Protein AF-A0A1Y2APJ9-F1 (afdb_monomer_lite)

Radius of gyration: 14.03 Å; chains: 1; bounding box: 35×29×42 Å

Secondary structure (DSSP, 8-state):
-PPP-HHHHHHHHHHHHHTT-HHHHHHHHHHHHHH-TTTSHHHHHHHHHHHHHHTT-HHHHHHHHHHHHTS---B-SS-SBTTB-BHHHHHHHHHHHHHHHHHHHHTT-

Organism: NCBI:txid1754190

Sequence (109 aa):
MAQVNPIMLISAAQIAMSKNNYDDAVKHLSNLINAFPKVTPSIALIQRCNCYYQLKEYQKCIDDGLTVLNLPDLQLQEEIVAGIKSIHATAKHRIAECKYKNIYIKNNM

pLDDT: mean 90.24, std 10.44, range [42.0, 98.5]

InterPro domains:
  IPR011990 Tetratricopeptide-like helical domain superfamily [G3DSA:1.25.40.10] (9-105)
  IPR011990 Tetratricopeptide-like helical domain superfamily [SSF48452] (6-98)

Foldseek 3Di:
DPPDDLVVLVVQLVVCVVVLVLVSNLVSLVCNCVVPVPPCLLVSLLSNLLSCVSVLVLVSNLVSLVVNVVDDKDFDPDDPDPPDGISNSSSVVSNVVSVVVVVVVVVVD

Structure (mmCIF, N/CA/C/O backbone):
data_AF-A0A1Y2APJ9-F1
#
_entry.id   AF-A0A1Y2APJ9-F1
#
loop_
_atom_site.group_PDB
_atom_site.id
_atom_site.type_symbol
_atom_site.label_atom_id
_atom_site.label_alt_id
_atom_site.label_comp_id
_atom_site.label_asym_id
_atom_site.label_entity_id
_atom_site.label_seq_id
_atom_site.pdbx_PDB_ins_code
_atom_site.Cartn_x
_atom_site.Cartn_y
_atom_site.Cartn_z
_atom_site.occupancy
_atom_site.B_iso_or_equiv
_atom_site.auth_seq_id
_atom_site.auth_comp_id
_atom_site.auth_asym_id
_atom_site.auth_atom_id
_atom_site.pdbx_PDB_model_num
ATOM 1 N N . MET A 1 1 ? 10.404 7.227 -28.465 1.00 42.00 1 MET A N 1
ATOM 2 C CA . MET A 1 1 ? 9.451 7.223 -27.333 1.00 42.00 1 MET A CA 1
ATOM 3 C C . MET A 1 1 ? 10.176 6.593 -26.159 1.00 42.00 1 MET A C 1
ATOM 5 O O . MET A 1 1 ? 10.668 5.485 -26.328 1.00 42.00 1 MET A O 1
ATOM 9 N N . ALA A 1 2 ? 10.362 7.300 -25.043 1.00 52.16 2 ALA A N 1
ATOM 10 C CA . ALA A 1 2 ? 11.042 6.719 -23.886 1.00 52.16 2 ALA A CA 1
ATOM 11 C C . ALA A 1 2 ? 10.221 5.519 -23.390 1.00 52.16 2 ALA A C 1
ATOM 13 O O . ALA A 1 2 ? 9.045 5.678 -23.065 1.00 52.16 2 ALA A O 1
ATOM 14 N N . GLN A 1 3 ? 10.801 4.317 -23.402 1.00 62.47 3 GLN A N 1
ATOM 15 C CA . GLN A 1 3 ? 10.146 3.147 -22.825 1.00 62.47 3 GLN A CA 1
ATOM 16 C C . GLN A 1 3 ? 9.938 3.409 -21.332 1.00 62.47 3 GLN A C 1
ATOM 18 O O . GLN A 1 3 ? 10.890 3.675 -20.598 1.00 62.47 3 GLN A O 1
ATOM 23 N N . VAL A 1 4 ? 8.684 3.358 -20.886 1.00 77.62 4 VAL A N 1
ATOM 24 C CA . VAL A 1 4 ? 8.354 3.358 -19.462 1.00 77.62 4 VAL A CA 1
ATOM 25 C C . VAL A 1 4 ? 9.033 2.134 -18.851 1.00 77.62 4 VAL A C 1
ATOM 27 O O . VAL A 1 4 ? 8.808 1.016 -19.302 1.00 77.62 4 VAL A O 1
ATOM 30 N N . ASN A 1 5 ? 9.899 2.350 -17.865 1.00 87.25 5 ASN A N 1
ATOM 31 C CA . ASN A 1 5 ? 10.654 1.300 -17.188 1.00 87.25 5 ASN A CA 1
ATOM 32 C C . ASN A 1 5 ? 10.156 1.194 -15.735 1.00 87.25 5 ASN A C 1
ATOM 34 O O . ASN A 1 5 ? 9.986 2.238 -15.093 1.00 87.25 5 ASN A O 1
ATOM 38 N N . PRO A 1 6 ? 9.931 -0.022 -15.196 1.00 90.62 6 PRO A N 1
ATOM 39 C CA . PRO A 1 6 ? 9.444 -0.210 -13.830 1.00 90.62 6 PRO A CA 1
ATOM 40 C C . PRO A 1 6 ? 10.332 0.466 -12.779 1.00 90.62 6 PRO A C 1
ATOM 42 O O . PRO A 1 6 ? 9.805 1.052 -11.840 1.00 90.62 6 PRO A O 1
ATOM 45 N N . ILE A 1 7 ? 11.657 0.477 -12.963 1.00 91.25 7 ILE A N 1
ATOM 46 C CA . ILE A 1 7 ? 12.598 1.123 -12.035 1.00 91.25 7 ILE A CA 1
ATOM 47 C C . ILE A 1 7 ? 12.316 2.625 -11.940 1.00 91.25 7 ILE A C 1
ATOM 49 O O . ILE A 1 7 ? 12.246 3.164 -10.841 1.00 91.25 7 ILE A O 1
ATOM 53 N N . MET A 1 8 ? 12.076 3.299 -13.071 1.00 93.31 8 MET A N 1
ATOM 54 C CA . MET A 1 8 ? 11.771 4.734 -13.056 1.00 93.31 8 MET A CA 1
ATOM 55 C C . MET A 1 8 ? 10.464 5.033 -12.322 1.00 93.31 8 MET A C 1
ATOM 57 O O . MET A 1 8 ? 10.386 6.019 -11.596 1.00 93.31 8 MET A O 1
ATOM 61 N N . LEU A 1 9 ? 9.438 4.194 -12.501 1.00 94.62 9 LEU A N 1
ATOM 62 C CA . LEU A 1 9 ? 8.161 4.364 -11.806 1.00 94.62 9 LEU A CA 1
ATOM 63 C C . LEU A 1 9 ? 8.303 4.133 -10.298 1.00 94.62 9 LEU A C 1
ATOM 65 O O . LEU A 1 9 ? 7.725 4.888 -9.521 1.00 94.62 9 LEU A O 1
ATOM 69 N N . ILE A 1 10 ? 9.103 3.142 -9.889 1.00 93.88 10 ILE A N 1
ATOM 70 C CA . ILE A 1 10 ? 9.418 2.878 -8.479 1.00 93.88 10 ILE A CA 1
ATOM 71 C C . ILE A 1 10 ? 10.141 4.081 -7.867 1.00 93.88 10 ILE A C 1
ATOM 73 O O . ILE A 1 10 ? 9.686 4.616 -6.857 1.00 93.88 10 ILE A O 1
ATOM 77 N N . SER A 1 11 ? 11.221 4.553 -8.496 1.00 94.75 11 SER A N 1
ATOM 78 C CA . SER A 1 11 ? 11.984 5.696 -7.986 1.00 94.75 11 SER A CA 1
ATOM 79 C C . SER A 1 11 ? 11.139 6.971 -7.929 1.00 94.75 11 SER A C 1
ATOM 81 O O . SER A 1 11 ? 11.195 7.701 -6.942 1.00 94.75 11 SER A O 1
ATOM 83 N N . ALA A 1 12 ? 10.310 7.230 -8.946 1.00 96.12 12 ALA A N 1
ATOM 84 C CA . ALA A 1 12 ? 9.408 8.379 -8.952 1.00 96.12 12 ALA A CA 1
ATOM 85 C C . ALA A 1 12 ? 8.366 8.301 -7.825 1.00 96.12 12 ALA A C 1
ATOM 87 O O . ALA A 1 12 ? 8.149 9.292 -7.127 1.00 96.12 12 ALA A O 1
ATOM 88 N N . ALA A 1 13 ? 7.775 7.123 -7.594 1.00 96.31 13 ALA A N 1
ATOM 89 C CA . ALA A 1 13 ? 6.858 6.905 -6.480 1.00 96.31 13 ALA A CA 1
ATOM 90 C C . ALA A 1 13 ? 7.538 7.147 -5.123 1.00 96.31 13 ALA A C 1
ATOM 92 O O . ALA A 1 13 ? 7.000 7.882 -4.300 1.00 96.31 13 ALA A O 1
ATOM 93 N N . GLN A 1 14 ?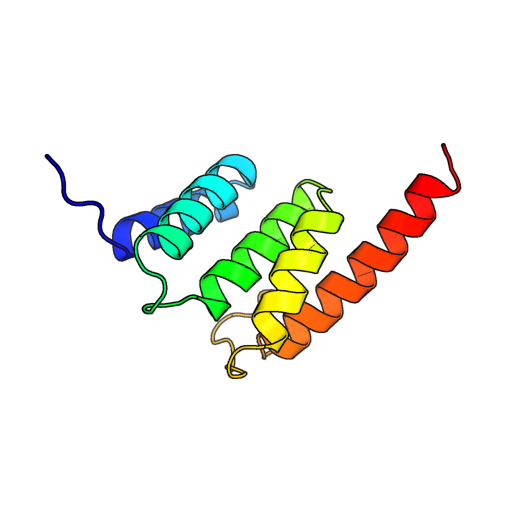 8.738 6.603 -4.904 1.00 94.62 14 GLN A N 1
ATOM 94 C CA . GLN A 1 14 ? 9.495 6.786 -3.659 1.00 94.62 14 GLN A CA 1
ATOM 95 C C . GLN A 1 14 ? 9.837 8.259 -3.394 1.00 94.62 14 GLN A C 1
ATOM 97 O O . GLN A 1 14 ? 9.675 8.738 -2.272 1.00 94.62 14 GLN A O 1
ATOM 102 N N . ILE A 1 15 ? 10.263 8.998 -4.425 1.00 97.31 15 ILE A N 1
ATOM 103 C CA . ILE A 1 15 ? 10.544 10.439 -4.323 1.00 97.31 15 ILE A CA 1
ATOM 104 C C . ILE A 1 15 ? 9.267 11.230 -4.017 1.00 97.31 15 ILE A C 1
ATOM 106 O O . ILE A 1 15 ? 9.298 12.174 -3.230 1.00 97.31 15 ILE A O 1
ATOM 110 N N . ALA A 1 16 ? 8.141 10.876 -4.636 1.00 98.12 16 ALA A N 1
ATOM 111 C CA . ALA A 1 16 ? 6.865 11.526 -4.357 1.00 98.12 16 ALA A CA 1
ATOM 112 C C . ALA A 1 16 ? 6.411 11.257 -2.909 1.00 98.12 16 ALA A C 1
ATOM 114 O O . ALA A 1 16 ? 6.059 12.195 -2.193 1.00 98.12 16 ALA A O 1
ATOM 115 N N . MET A 1 17 ? 6.521 10.008 -2.441 1.00 96.62 17 MET A N 1
ATOM 116 C CA . MET A 1 17 ? 6.218 9.616 -1.059 1.00 96.62 17 MET A CA 1
ATOM 117 C C . MET A 1 17 ? 7.099 10.345 -0.040 1.00 96.62 17 MET A C 1
ATOM 119 O O . MET A 1 17 ? 6.574 10.836 0.956 1.00 96.62 17 MET A O 1
ATOM 123 N N . SER A 1 18 ? 8.409 10.472 -0.285 1.00 96.06 18 SER A N 1
ATOM 124 C CA . SER A 1 18 ? 9.322 11.175 0.633 1.00 96.06 18 SER A CA 1
ATOM 125 C C . SER A 1 18 ? 9.053 12.681 0.719 1.00 96.06 18 SER A C 1
ATOM 127 O O . SER A 1 18 ? 9.382 13.316 1.718 1.00 96.06 18 SER A O 1
ATOM 129 N N . LYS A 1 19 ? 8.401 13.248 -0.302 1.00 97.81 19 LYS A N 1
ATOM 130 C CA . LYS A 1 19 ? 7.913 14.634 -0.328 1.00 97.81 19 LYS A CA 1
ATOM 131 C C . LYS A 1 19 ? 6.477 14.784 0.187 1.00 97.81 19 LYS A C 1
ATOM 133 O O . LYS A 1 19 ? 5.925 15.876 0.091 1.00 97.81 19 LYS A O 1
ATOM 138 N N . ASN A 1 20 ? 5.861 13.713 0.697 1.00 96.94 20 ASN A N 1
ATOM 139 C CA . ASN A 1 20 ? 4.441 13.646 1.067 1.00 96.94 20 ASN A CA 1
ATOM 140 C C . ASN A 1 20 ? 3.473 14.015 -0.075 1.00 96.94 20 ASN A C 1
ATOM 142 O O . ASN A 1 20 ? 2.321 14.368 0.164 1.00 96.94 20 ASN A O 1
ATOM 146 N N . ASN A 1 21 ? 3.925 13.922 -1.327 1.00 98.19 21 ASN A N 1
ATOM 147 C CA . ASN A 1 21 ? 3.092 14.129 -2.503 1.00 98.19 21 ASN A C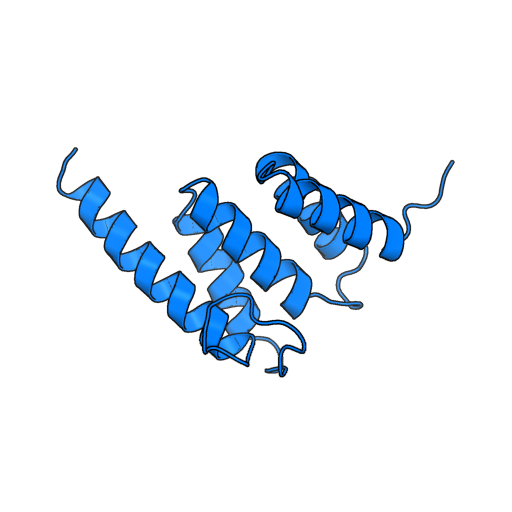A 1
ATOM 148 C 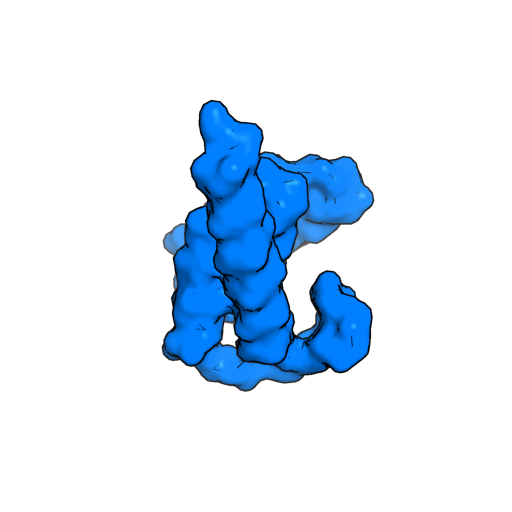C . ASN A 1 21 ? 2.424 12.801 -2.880 1.00 98.19 21 ASN A C 1
ATOM 150 O O . ASN A 1 21 ? 2.861 12.074 -3.776 1.00 98.19 21 ASN A O 1
ATOM 154 N N . TYR A 1 22 ? 1.401 12.443 -2.108 1.00 98.38 22 TYR A N 1
ATOM 155 C CA . TYR A 1 22 ? 0.774 11.129 -2.200 1.00 98.38 22 TYR A CA 1
ATOM 156 C C . TYR A 1 22 ? -0.056 10.945 -3.475 1.00 98.38 22 TYR A C 1
ATOM 158 O O . TYR A 1 22 ? -0.142 9.819 -3.957 1.00 98.38 22 TYR A O 1
ATOM 166 N N . ASP A 1 23 ? -0.603 12.011 -4.063 1.00 98.44 23 ASP A N 1
ATOM 167 C CA . ASP A 1 23 ? -1.320 11.942 -5.344 1.00 98.44 23 ASP A CA 1
ATOM 168 C C . ASP A 1 23 ? -0.390 11.519 -6.492 1.00 98.44 23 ASP A C 1
ATOM 170 O O . ASP A 1 23 ? -0.685 10.572 -7.231 1.00 98.44 23 ASP A O 1
ATOM 174 N N . ASP A 1 24 ? 0.787 12.147 -6.603 1.00 98.06 24 ASP A N 1
ATOM 175 C CA . ASP A 1 24 ? 1.779 11.749 -7.608 1.00 98.06 24 ASP A CA 1
ATOM 176 C C . ASP A 1 24 ? 2.334 10.348 -7.323 1.00 98.06 24 ASP A C 1
ATOM 178 O O . ASP A 1 24 ? 2.522 9.551 -8.249 1.00 98.06 24 ASP A O 1
ATOM 182 N N . ALA A 1 25 ? 2.533 9.994 -6.049 1.00 98.25 25 ALA A N 1
ATOM 183 C CA . ALA A 1 25 ? 2.929 8.639 -5.675 1.00 98.25 25 ALA A CA 1
ATOM 184 C C . ALA A 1 25 ? 1.898 7.600 -6.146 1.00 98.25 25 ALA A C 1
ATOM 186 O O . ALA A 1 25 ? 2.265 6.617 -6.795 1.00 98.25 25 ALA A O 1
ATOM 187 N N . VAL A 1 26 ? 0.604 7.840 -5.900 1.00 98.50 26 VAL A N 1
ATOM 188 C CA . VAL A 1 26 ? -0.499 6.988 -6.373 1.00 98.50 26 VAL A CA 1
ATOM 189 C C . VAL A 1 26 ? -0.471 6.852 -7.891 1.00 98.50 26 VAL A C 1
ATOM 191 O O . VAL A 1 26 ? -0.637 5.740 -8.402 1.00 98.50 26 VAL A O 1
ATOM 194 N N . LYS A 1 27 ? -0.229 7.941 -8.626 1.00 97.94 27 LYS A N 1
ATOM 195 C CA . LYS A 1 27 ? -0.138 7.922 -10.092 1.00 97.94 27 LYS A CA 1
ATOM 196 C C . LYS A 1 27 ? 1.006 7.029 -10.578 1.00 97.94 27 LYS A C 1
ATOM 198 O O . LYS A 1 27 ? 0.790 6.170 -11.435 1.00 97.94 27 LYS A O 1
ATOM 203 N N . HIS A 1 28 ? 2.206 7.185 -10.023 1.00 97.12 28 HIS A N 1
ATOM 204 C CA . HIS A 1 28 ? 3.365 6.371 -10.404 1.00 97.12 28 HIS A CA 1
ATOM 205 C C . HIS A 1 28 ? 3.186 4.890 -10.044 1.00 97.12 28 HIS A C 1
ATOM 207 O O . HIS A 1 28 ? 3.456 4.024 -10.879 1.00 97.12 28 HIS A O 1
ATOM 213 N N . LEU A 1 29 ? 2.655 4.597 -8.854 1.00 96.88 29 LEU A N 1
ATOM 214 C CA . LEU A 1 29 ? 2.358 3.231 -8.410 1.00 96.88 29 LEU A CA 1
ATOM 215 C C . LEU A 1 29 ? 1.270 2.575 -9.264 1.00 96.88 29 LEU A C 1
ATOM 217 O O . LEU A 1 29 ? 1.388 1.409 -9.629 1.00 96.88 29 LEU A O 1
ATOM 221 N N . SER A 1 30 ? 0.237 3.325 -9.646 1.00 96.44 30 SER A N 1
ATOM 222 C CA . SER A 1 30 ? -0.823 2.818 -10.524 1.00 96.44 30 SER A CA 1
ATOM 223 C C . SER A 1 30 ? -0.289 2.483 -11.913 1.00 96.44 30 SER A C 1
ATOM 225 O O . SER A 1 30 ? -0.588 1.413 -12.439 1.00 96.44 30 SER A O 1
ATOM 227 N N . ASN A 1 31 ? 0.564 3.341 -12.476 1.00 94.38 31 ASN A N 1
ATOM 228 C CA . ASN A 1 31 ? 1.238 3.049 -13.739 1.00 94.38 31 ASN A CA 1
ATOM 229 C C . ASN A 1 31 ? 2.110 1.790 -13.637 1.00 94.38 31 ASN A C 1
ATOM 231 O O . ASN A 1 31 ? 2.120 0.988 -14.567 1.00 94.38 31 ASN A O 1
ATOM 235 N N . LEU A 1 32 ? 2.805 1.592 -12.511 1.00 94.69 32 LEU A N 1
ATOM 236 C CA . LEU A 1 32 ? 3.642 0.414 -12.279 1.00 94.69 32 LEU A CA 1
ATOM 237 C C . LEU A 1 32 ? 2.803 -0.867 -12.235 1.00 94.69 32 LEU A C 1
ATOM 239 O O . LEU A 1 32 ? 3.115 -1.819 -12.944 1.00 94.69 32 LEU A O 1
ATOM 243 N N . ILE A 1 33 ? 1.724 -0.871 -11.448 1.00 94.19 33 ILE A N 1
ATOM 244 C CA . ILE A 1 33 ? 0.816 -2.018 -11.304 1.00 94.19 33 ILE A CA 1
ATOM 245 C C . ILE A 1 33 ? 0.181 -2.380 -12.653 1.00 94.19 33 ILE A C 1
ATOM 247 O O . ILE A 1 33 ? 0.134 -3.554 -13.015 1.00 94.19 33 ILE A O 1
ATOM 251 N N . ASN A 1 34 ? -0.262 -1.376 -13.414 1.00 92.62 34 ASN A N 1
ATOM 252 C CA . ASN A 1 34 ? -0.952 -1.583 -14.686 1.00 92.62 34 ASN A CA 1
ATOM 253 C C . ASN A 1 34 ? -0.006 -2.051 -15.801 1.00 92.62 34 ASN A C 1
ATOM 255 O O . ASN A 1 34 ? -0.357 -2.944 -16.569 1.00 92.62 34 ASN A O 1
ATOM 259 N N . ALA A 1 35 ? 1.185 -1.456 -15.907 1.00 91.69 35 ALA A N 1
ATOM 260 C CA . ALA A 1 35 ? 2.136 -1.780 -16.970 1.00 91.69 35 ALA A CA 1
ATOM 261 C C . ALA A 1 35 ? 2.976 -3.033 -16.663 1.00 91.69 35 ALA A C 1
ATOM 263 O O . ALA A 1 35 ? 3.423 -3.712 -17.587 1.00 91.69 35 ALA A O 1
ATOM 264 N N . PHE A 1 36 ? 3.185 -3.359 -15.381 1.00 91.25 36 PHE A N 1
ATOM 265 C CA . PHE A 1 36 ? 4.079 -4.434 -14.938 1.00 91.25 36 PHE A CA 1
ATOM 266 C C . PHE A 1 36 ? 3.446 -5.335 -13.861 1.00 91.25 36 PHE A C 1
ATOM 268 O O . PHE A 1 36 ? 4.026 -5.519 -12.785 1.00 91.25 36 PHE A O 1
ATOM 275 N N . PRO A 1 37 ? 2.301 -5.987 -14.141 1.00 86.69 37 PRO A N 1
ATOM 276 C CA . PRO A 1 37 ? 1.530 -6.723 -13.132 1.00 86.69 37 PRO A CA 1
ATOM 277 C C . PRO A 1 37 ? 2.273 -7.914 -12.502 1.00 86.69 37 PRO A C 1
ATOM 279 O O . PRO A 1 37 ? 1.890 -8.388 -11.437 1.00 86.69 37 PRO A O 1
ATOM 282 N N . LYS A 1 38 ? 3.343 -8.409 -13.138 1.00 83.19 38 LYS A N 1
ATOM 283 C CA . LYS A 1 38 ? 4.143 -9.550 -12.656 1.00 83.19 38 LYS A CA 1
ATOM 284 C C . LYS A 1 38 ? 5.369 -9.160 -11.826 1.00 83.19 38 LYS A C 1
ATOM 286 O O . LYS A 1 38 ? 5.985 -10.043 -11.245 1.00 83.19 38 LYS A O 1
ATOM 291 N N . VAL A 1 39 ? 5.765 -7.884 -11.813 1.00 73.50 39 VAL A N 1
ATOM 292 C CA . VAL A 1 39 ? 7.085 -7.477 -11.298 1.00 73.50 39 VAL A CA 1
ATOM 293 C C . VAL A 1 39 ? 7.070 -7.299 -9.781 1.00 73.50 39 VAL A C 1
ATOM 295 O O . VAL A 1 39 ? 7.837 -7.954 -9.086 1.00 73.50 39 VAL A O 1
ATOM 298 N N . THR A 1 40 ? 6.192 -6.452 -9.247 1.00 68.88 40 THR A N 1
ATOM 299 C CA . THR A 1 40 ? 6.142 -6.156 -7.801 1.00 68.88 40 THR A CA 1
ATOM 300 C C . THR A 1 40 ? 4.724 -5.832 -7.307 1.00 68.88 40 THR A C 1
ATOM 302 O O . THR A 1 40 ? 4.545 -4.865 -6.559 1.00 68.88 40 THR A O 1
ATOM 305 N N . PRO A 1 41 ? 3.686 -6.609 -7.684 1.00 80.25 41 PRO A N 1
ATOM 306 C CA . PRO A 1 41 ? 2.299 -6.229 -7.421 1.00 80.25 41 PRO A CA 1
ATOM 307 C C . PRO A 1 41 ? 2.036 -5.997 -5.930 1.00 80.25 41 PRO A C 1
ATOM 309 O O . PRO A 1 41 ? 1.520 -4.945 -5.570 1.00 80.25 41 PRO A O 1
ATOM 312 N N . SER A 1 42 ? 2.474 -6.896 -5.043 1.00 89.00 42 SER A N 1
ATOM 313 C CA . SER A 1 42 ? 2.183 -6.776 -3.609 1.00 89.00 42 SER A CA 1
ATOM 314 C C . SER A 1 42 ? 2.840 -5.558 -2.948 1.00 89.00 42 SER A C 1
ATOM 316 O O . SER A 1 42 ? 2.209 -4.893 -2.130 1.00 89.00 42 SER A O 1
ATOM 318 N N . ILE A 1 43 ? 4.090 -5.237 -3.312 1.00 90.69 43 ILE A N 1
ATOM 319 C CA . ILE A 1 43 ? 4.822 -4.089 -2.747 1.00 90.69 43 ILE A CA 1
ATOM 320 C C . ILE A 1 43 ? 4.239 -2.772 -3.276 1.00 90.69 43 ILE A C 1
ATOM 322 O O . ILE A 1 43 ? 3.995 -1.844 -2.507 1.00 90.69 43 ILE A O 1
ATOM 326 N N . ALA A 1 44 ? 3.962 -2.693 -4.579 1.00 93.56 44 ALA A N 1
ATOM 327 C CA . ALA A 1 44 ? 3.364 -1.499 -5.165 1.00 93.56 44 ALA A CA 1
ATOM 328 C C . ALA A 1 44 ? 1.951 -1.245 -4.611 1.00 93.56 44 ALA A C 1
ATOM 330 O O . ALA A 1 44 ? 1.612 -0.109 -4.278 1.00 93.56 44 ALA A O 1
ATOM 331 N N . LEU A 1 45 ? 1.148 -2.303 -4.447 1.00 96.31 45 LEU A N 1
ATOM 332 C CA . LEU A 1 45 ? -0.185 -2.223 -3.849 1.00 96.31 45 LEU A CA 1
ATOM 333 C C . LEU A 1 45 ? -0.129 -1.780 -2.386 1.00 96.31 45 LEU A C 1
ATOM 335 O O . LEU A 1 45 ? -0.905 -0.912 -1.998 1.00 96.31 45 LEU A O 1
ATOM 339 N N . ILE A 1 46 ? 0.788 -2.312 -1.566 1.00 95.56 46 ILE A N 1
ATOM 340 C CA . ILE A 1 46 ? 0.854 -1.913 -0.152 1.00 95.56 46 ILE A CA 1
ATOM 341 C C . ILE A 1 46 ? 1.350 -0.470 0.022 1.00 95.56 46 ILE A C 1
ATOM 343 O O . ILE A 1 46 ? 0.861 0.258 0.887 1.00 95.56 46 ILE A O 1
ATOM 347 N N . GLN A 1 47 ? 2.269 -0.014 -0.835 1.00 95.12 47 GLN A N 1
ATOM 348 C CA . GLN A 1 47 ? 2.703 1.383 -0.857 1.00 95.12 47 GLN A CA 1
ATOM 349 C C . GLN A 1 47 ? 1.572 2.313 -1.312 1.00 95.12 47 GLN A C 1
ATOM 351 O O . GLN A 1 47 ? 1.377 3.373 -0.713 1.00 95.12 47 GLN A O 1
ATOM 356 N N . ARG A 1 48 ? 0.776 1.912 -2.314 1.00 97.50 48 ARG A N 1
ATOM 357 C CA . ARG A 1 48 ? -0.365 2.706 -2.794 1.00 97.50 48 ARG A CA 1
ATOM 358 C C . ARG A 1 48 ? -1.497 2.739 -1.770 1.00 97.50 48 ARG A C 1
ATOM 360 O O . ARG A 1 48 ? -2.019 3.813 -1.489 1.00 97.50 48 ARG A O 1
ATOM 367 N N . CYS A 1 49 ? -1.771 1.611 -1.119 1.00 97.31 49 CYS A N 1
ATOM 368 C CA . CYS A 1 49 ? -2.631 1.502 0.058 1.00 97.31 49 CYS A CA 1
ATOM 369 C C . CYS A 1 49 ? -2.231 2.524 1.134 1.00 97.31 49 CYS A C 1
ATOM 371 O O . CYS A 1 49 ? -3.075 3.278 1.618 1.00 97.31 49 CYS A O 1
ATOM 373 N N . ASN A 1 50 ? -0.938 2.620 1.458 1.00 95.94 50 ASN A N 1
ATOM 374 C CA . ASN A 1 50 ? -0.438 3.605 2.413 1.00 95.94 50 ASN A CA 1
ATOM 375 C C . ASN A 1 50 ? -0.633 5.054 1.932 1.00 95.94 50 ASN A C 1
ATOM 377 O O . ASN A 1 50 ? -1.003 5.912 2.728 1.00 95.94 50 ASN A O 1
ATOM 381 N N . CYS A 1 51 ? -0.437 5.333 0.641 1.00 98.00 51 CYS A N 1
ATOM 382 C CA . CYS A 1 51 ? -0.700 6.660 0.076 1.00 98.00 51 CYS A CA 1
ATOM 383 C C . CYS A 1 51 ? -2.190 7.025 0.163 1.00 98.00 51 CYS A C 1
ATOM 385 O O . CYS A 1 51 ? -2.525 8.112 0.624 1.00 98.00 51 CYS A O 1
ATOM 387 N N . TYR A 1 52 ? -3.093 6.102 -0.182 1.00 98.38 52 TYR A N 1
ATOM 388 C CA . TYR A 1 52 ? -4.537 6.313 -0.046 1.00 98.38 52 TYR A CA 1
ATOM 389 C C . TYR A 1 52 ? -4.964 6.561 1.401 1.00 98.38 52 TYR A C 1
ATOM 391 O O . TYR A 1 52 ? -5.828 7.401 1.644 1.00 98.38 52 TYR A O 1
ATOM 399 N N . TYR A 1 53 ? -4.339 5.890 2.374 1.00 96.31 53 TYR A N 1
ATOM 400 C CA . TYR A 1 53 ? -4.564 6.188 3.788 1.00 96.31 53 TYR A CA 1
ATOM 401 C C . TYR A 1 53 ? -4.224 7.648 4.129 1.00 96.31 53 TYR A C 1
ATOM 403 O O . TYR A 1 53 ? -5.029 8.327 4.770 1.00 96.31 53 TYR A O 1
ATOM 411 N N . GLN A 1 54 ? -3.067 8.144 3.674 1.00 96.56 54 GLN A N 1
ATOM 412 C CA . GLN A 1 54 ? -2.636 9.530 3.907 1.00 96.56 54 GLN A CA 1
ATOM 413 C C . GLN A 1 54 ? -3.549 10.549 3.209 1.00 96.56 54 GLN A C 1
ATOM 415 O O . GLN A 1 54 ? -3.888 11.578 3.791 1.00 96.56 54 GLN A O 1
ATOM 420 N N . LEU A 1 55 ? -4.027 10.220 2.006 1.00 96.81 55 LEU A N 1
ATOM 421 C CA . LEU A 1 55 ? -5.016 11.006 1.257 1.00 96.81 55 LEU A CA 1
ATOM 422 C C . LEU A 1 55 ? -6.439 10.915 1.833 1.00 96.81 55 LEU A C 1
ATOM 424 O O . LEU A 1 55 ? -7.349 11.570 1.333 1.00 96.81 55 LEU A O 1
ATOM 428 N N . LYS A 1 56 ? -6.652 10.117 2.889 1.00 95.81 56 LYS A N 1
ATOM 429 C CA . LYS A 1 56 ? -7.966 9.827 3.489 1.00 95.81 56 LYS A CA 1
ATOM 430 C C . LYS A 1 56 ? -8.947 9.129 2.536 1.00 95.81 56 LYS A C 1
ATOM 432 O O . LYS A 1 56 ? -10.144 9.059 2.810 1.00 95.81 56 LYS A O 1
ATOM 437 N N . GLU A 1 57 ? -8.448 8.537 1.456 1.00 96.62 57 GLU A N 1
ATOM 438 C CA . GLU A 1 57 ? -9.220 7.723 0.520 1.00 96.62 57 GLU A CA 1
ATOM 439 C C . GLU A 1 57 ? -9.377 6.289 1.058 1.00 96.62 57 GLU A C 1
ATOM 441 O O . GLU A 1 57 ? -8.891 5.307 0.492 1.00 96.62 57 GLU A O 1
ATOM 446 N N . TYR A 1 58 ? -10.053 6.162 2.202 1.00 96.12 58 TYR A N 1
ATOM 447 C CA . TYR A 1 58 ? -10.056 4.933 3.001 1.00 96.12 58 TYR A CA 1
ATOM 448 C C . TYR A 1 58 ? -10.611 3.709 2.273 1.00 96.12 58 TYR A C 1
ATOM 450 O O . TYR A 1 58 ? -10.136 2.604 2.516 1.00 96.12 58 TYR A O 1
ATOM 458 N N . GLN A 1 59 ? -11.585 3.877 1.374 1.00 96.31 59 GLN A N 1
ATOM 459 C CA . GLN A 1 59 ? -12.117 2.742 0.619 1.00 96.31 59 GLN A CA 1
ATOM 460 C C . GLN A 1 59 ? -11.070 2.170 -0.344 1.00 96.31 59 GLN A C 1
ATOM 462 O O . GLN A 1 59 ? -10.808 0.976 -0.303 1.00 96.31 59 GLN A O 1
ATOM 467 N N . LYS A 1 60 ? -10.384 3.024 -1.114 1.00 97.44 60 LYS A N 1
ATOM 468 C CA . LYS A 1 60 ? -9.312 2.591 -2.023 1.00 97.44 60 LYS A CA 1
ATOM 469 C C . LYS A 1 60 ? -8.140 1.962 -1.263 1.00 97.44 60 LYS A C 1
ATOM 471 O O . LYS A 1 60 ? -7.559 0.982 -1.720 1.00 97.44 60 LYS A O 1
ATOM 476 N N . CYS A 1 61 ? -7.824 2.485 -0.075 1.00 98.06 61 CYS A N 1
ATOM 477 C CA . CYS A 1 61 ? -6.853 1.870 0.833 1.00 98.06 61 CYS A CA 1
ATOM 478 C C . CYS A 1 61 ? -7.268 0.442 1.236 1.00 98.06 61 CYS A C 1
ATOM 480 O O . CYS A 1 61 ? -6.456 -0.484 1.165 1.00 98.06 61 CYS A O 1
ATOM 482 N N . ILE A 1 62 ? -8.538 0.247 1.615 1.00 97.81 62 ILE A N 1
ATOM 483 C CA . ILE A 1 62 ? -9.089 -1.075 1.945 1.00 97.81 62 ILE A CA 1
ATOM 484 C C . ILE A 1 62 ? -9.015 -2.010 0.734 1.00 97.81 62 ILE A C 1
ATO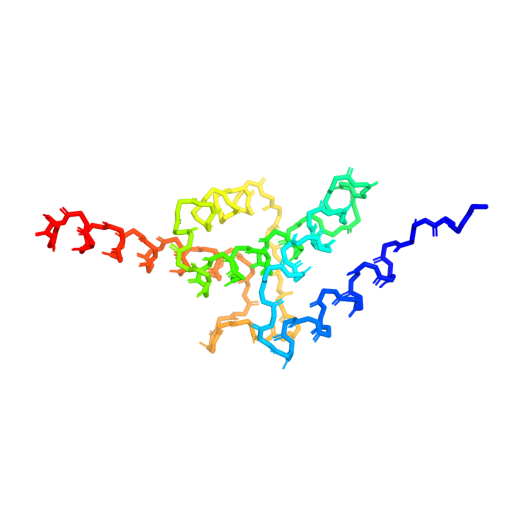M 486 O O . ILE A 1 62 ? -8.581 -3.149 0.891 1.00 97.81 62 ILE A O 1
ATOM 490 N N . ASP A 1 63 ? -9.394 -1.540 -0.452 1.00 97.75 63 ASP A N 1
ATOM 491 C CA . ASP A 1 63 ? -9.433 -2.349 -1.673 1.00 97.75 63 ASP A CA 1
ATOM 492 C C . ASP A 1 63 ? -8.027 -2.839 -2.077 1.00 97.75 63 ASP A C 1
ATOM 494 O O . ASP A 1 63 ? -7.827 -4.032 -2.335 1.00 97.75 63 ASP A O 1
ATOM 498 N N . ASP A 1 64 ? -7.019 -1.956 -2.041 1.00 97.88 64 ASP A N 1
ATOM 499 C CA . ASP A 1 64 ? -5.618 -2.335 -2.273 1.00 97.88 64 ASP A CA 1
ATOM 500 C C . ASP A 1 64 ? -5.120 -3.311 -1.197 1.00 97.88 64 ASP A C 1
ATOM 502 O O . ASP A 1 64 ? -4.487 -4.321 -1.512 1.00 97.88 64 ASP A O 1
ATOM 506 N N . GLY A 1 65 ? -5.440 -3.051 0.076 1.00 97.44 65 GLY A N 1
ATOM 507 C CA . GLY A 1 65 ? -5.077 -3.932 1.184 1.00 97.44 65 GLY A CA 1
ATOM 508 C C . GLY A 1 65 ? -5.663 -5.339 1.034 1.00 97.44 65 GLY A C 1
ATOM 509 O O . GLY A 1 65 ? -4.953 -6.323 1.228 1.00 97.44 65 GLY A O 1
ATOM 510 N N . LEU A 1 66 ? -6.940 -5.457 0.660 1.00 97.62 66 LEU A N 1
ATOM 511 C CA . LEU A 1 66 ? -7.589 -6.749 0.418 1.00 97.62 66 LEU A CA 1
ATOM 512 C C . LEU A 1 66 ? -6.961 -7.476 -0.772 1.00 97.62 66 LEU A C 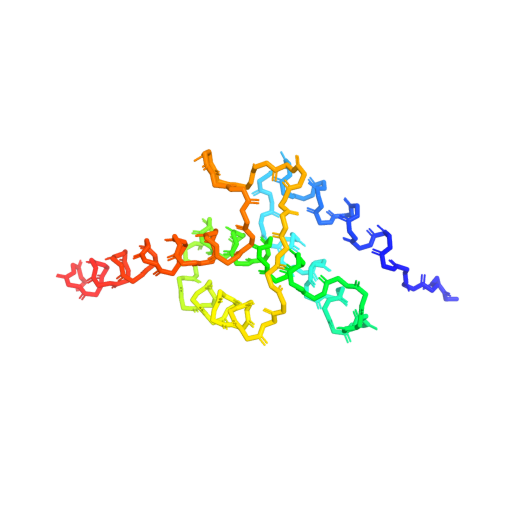1
ATOM 514 O O . LEU A 1 66 ? -6.773 -8.689 -0.716 1.00 97.62 66 LEU A O 1
ATOM 518 N N . THR A 1 67 ? -6.577 -6.738 -1.814 1.00 96.44 67 THR A N 1
ATOM 519 C CA . THR A 1 67 ? -5.862 -7.306 -2.962 1.00 96.44 67 THR A CA 1
ATOM 520 C C . THR A 1 67 ? -4.518 -7.902 -2.536 1.00 96.44 67 THR A C 1
ATOM 522 O O . THR A 1 67 ? -4.201 -9.021 -2.933 1.00 96.44 67 THR A O 1
ATOM 525 N N . VAL A 1 68 ? -3.760 -7.219 -1.668 1.00 95.75 68 VAL A N 1
ATOM 526 C CA . VAL A 1 68 ? -2.482 -7.726 -1.125 1.00 95.75 68 VAL A CA 1
ATOM 527 C C . VAL A 1 68 ? -2.660 -9.046 -0.371 1.00 95.75 68 VAL A C 1
ATOM 529 O O . VAL A 1 68 ? -1.812 -9.928 -0.486 1.00 95.75 68 VAL A O 1
ATOM 532 N N . LEU A 1 69 ? -3.761 -9.217 0.365 1.00 95.81 69 LEU A N 1
ATOM 533 C CA . LEU A 1 69 ? -4.030 -10.448 1.121 1.00 95.81 69 LEU A CA 1
ATOM 534 C C . LEU A 1 69 ? -4.309 -11.671 0.233 1.00 95.81 69 LEU A C 1
ATOM 536 O O . LEU A 1 69 ? -4.207 -12.794 0.719 1.00 95.81 69 LEU A O 1
ATOM 540 N N . ASN A 1 70 ? -4.615 -11.468 -1.052 1.00 94.94 70 ASN A N 1
ATOM 541 C CA . ASN A 1 70 ? -4.771 -12.541 -2.038 1.00 94.94 70 ASN A CA 1
ATOM 542 C C . ASN A 1 70 ? -3.453 -12.907 -2.747 1.00 94.94 70 ASN A C 1
ATOM 544 O O . ASN A 1 70 ? -3.435 -13.798 -3.596 1.00 94.94 70 ASN A O 1
ATOM 548 N N . LEU A 1 71 ? -2.355 -12.214 -2.436 1.00 92.19 71 LEU A N 1
ATOM 549 C CA . LEU A 1 71 ? -1.022 -12.446 -2.995 1.00 92.19 71 LEU A CA 1
ATOM 550 C C . LEU A 1 71 ? -0.105 -13.1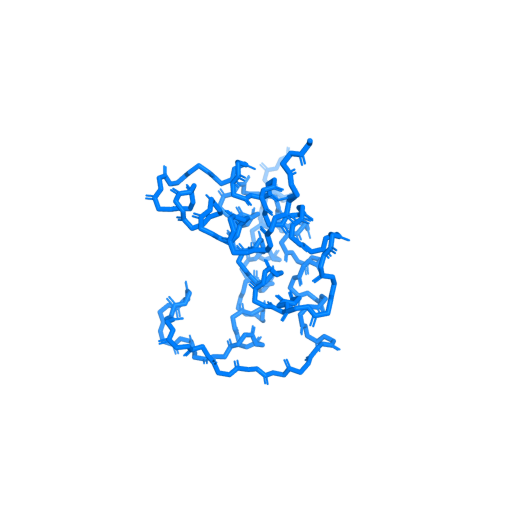04 -1.947 1.00 92.19 71 LEU A C 1
ATOM 552 O O . LEU A 1 71 ? -0.417 -13.052 -0.756 1.00 92.19 71 LEU A O 1
ATOM 556 N N . PRO A 1 72 ? 1.035 -13.707 -2.346 1.00 91.69 72 PRO A N 1
ATOM 557 C CA . PRO A 1 72 ? 1.996 -14.266 -1.394 1.00 91.69 72 PRO A CA 1
ATOM 558 C C . PRO A 1 72 ? 2.429 -13.238 -0.344 1.00 91.69 72 PRO A C 1
ATOM 560 O O . PRO A 1 72 ? 2.669 -12.082 -0.697 1.00 91.69 72 PRO A O 1
ATOM 563 N N . ASP A 1 73 ? 2.548 -13.657 0.921 1.00 92.31 73 ASP A N 1
ATOM 564 C CA . ASP A 1 73 ? 3.124 -12.806 1.968 1.00 92.31 73 ASP A CA 1
ATOM 565 C C . ASP A 1 73 ? 4.639 -12.707 1.781 1.00 92.31 73 ASP A C 1
ATOM 567 O O . ASP A 1 73 ? 5.315 -13.682 1.447 1.00 92.31 73 ASP A O 1
ATOM 571 N N . LEU A 1 74 ? 5.170 -11.516 2.013 1.00 89.00 74 LEU A N 1
ATOM 572 C CA . LEU A 1 74 ? 6.574 -11.177 1.837 1.00 89.00 74 LEU A CA 1
ATOM 573 C C . LEU A 1 74 ? 7.048 -10.406 3.064 1.00 89.00 74 LEU A C 1
ATOM 575 O O . LEU A 1 74 ? 6.352 -9.518 3.567 1.00 89.00 74 LEU A O 1
ATOM 579 N N . GLN A 1 75 ? 8.258 -10.721 3.524 1.00 88.44 75 GLN A N 1
ATOM 580 C CA . GLN A 1 75 ? 8.918 -9.895 4.527 1.00 88.44 75 GLN A CA 1
ATOM 581 C C . GLN A 1 75 ? 9.371 -8.579 3.898 1.00 88.44 75 GLN A C 1
ATOM 583 O O . GLN A 1 75 ? 9.908 -8.545 2.790 1.00 88.44 75 GLN A O 1
ATOM 588 N N . LEU A 1 76 ? 9.143 -7.494 4.625 1.00 78.75 76 LEU A N 1
ATOM 589 C CA . LEU A 1 76 ? 9.590 -6.166 4.253 1.00 78.75 76 LEU A CA 1
ATOM 590 C C . LEU A 1 76 ? 11.022 -5.956 4.752 1.00 78.75 76 LEU A C 1
ATOM 592 O O . LEU A 1 76 ? 11.316 -6.213 5.917 1.00 78.75 76 LEU A O 1
ATOM 596 N N . GLN A 1 77 ? 11.903 -5.474 3.872 1.00 74.31 77 GLN A N 1
ATOM 597 C CA . GLN A 1 77 ? 13.252 -5.045 4.264 1.00 74.31 77 GLN A CA 1
ATOM 598 C C . GLN A 1 77 ? 13.216 -3.717 5.038 1.00 74.31 77 GLN A C 1
ATOM 600 O O . GLN A 1 77 ? 14.036 -3.500 5.923 1.00 74.31 77 GLN A O 1
ATOM 605 N N . GLU A 1 78 ? 12.234 -2.863 4.735 1.00 74.81 78 GLU A N 1
ATOM 606 C CA . GLU A 1 78 ? 12.001 -1.571 5.381 1.00 74.81 78 GLU A CA 1
ATOM 607 C C . GLU A 1 78 ? 10.591 -1.523 5.979 1.00 74.81 78 GLU A C 1
ATOM 609 O O . GLU A 1 78 ? 9.614 -1.917 5.338 1.00 74.81 78 GLU A O 1
ATOM 614 N N . GLU A 1 79 ? 10.469 -1.030 7.211 1.00 75.62 79 GLU A N 1
ATOM 615 C CA . GLU A 1 79 ? 9.178 -0.941 7.894 1.00 75.62 79 GLU A CA 1
ATOM 616 C C . GLU A 1 79 ? 8.316 0.182 7.293 1.00 75.62 79 GLU A C 1
ATOM 618 O O . GLU A 1 79 ? 8.641 1.363 7.394 1.00 75.62 79 GLU A O 1
ATOM 623 N N . ILE A 1 80 ? 7.177 -0.182 6.691 1.00 80.25 80 ILE A N 1
ATOM 624 C CA . ILE A 1 80 ? 6.151 0.783 6.243 1.00 80.25 80 ILE A CA 1
ATOM 625 C C . ILE A 1 80 ? 5.321 1.274 7.440 1.00 80.25 80 ILE A C 1
ATOM 627 O O . ILE A 1 80 ? 4.894 2.428 7.494 1.00 80.25 80 ILE A O 1
ATOM 631 N N . VAL A 1 81 ? 5.076 0.378 8.398 1.00 80.94 81 VAL A N 1
ATOM 632 C CA . VAL A 1 81 ? 4.431 0.658 9.682 1.00 80.94 81 VAL A CA 1
ATOM 633 C C . VAL A 1 81 ? 5.364 0.152 10.774 1.00 80.94 81 VAL A C 1
ATOM 635 O O . VAL A 1 81 ? 5.815 -0.991 10.706 1.00 80.94 81 VAL A O 1
ATOM 638 N N . ALA A 1 82 ? 5.639 0.996 11.770 1.00 84.94 82 ALA A N 1
ATOM 639 C CA . ALA A 1 82 ? 6.585 0.690 12.838 1.00 84.94 82 ALA A CA 1
ATOM 640 C C . ALA A 1 82 ? 6.241 -0.634 13.541 1.00 84.94 82 ALA A C 1
ATOM 642 O O . ALA A 1 82 ? 5.106 -0.846 13.974 1.00 84.94 82 ALA A O 1
ATOM 643 N N . GLY A 1 83 ? 7.226 -1.526 13.645 1.00 83.81 83 GLY A N 1
ATOM 644 C CA . GLY A 1 83 ? 7.083 -2.844 14.264 1.00 83.81 83 GLY A CA 1
ATOM 645 C C . GLY A 1 83 ? 6.369 -3.897 13.407 1.00 83.81 83 GLY A C 1
ATOM 646 O O . GLY A 1 83 ? 6.204 -5.030 13.863 1.00 83.81 83 GLY A O 1
ATOM 647 N N . ILE A 1 84 ? 5.963 -3.573 12.173 1.00 86.75 84 ILE A N 1
ATOM 648 C CA . ILE A 1 84 ? 5.305 -4.505 11.250 1.00 86.75 84 ILE A CA 1
ATOM 649 C C . ILE A 1 84 ? 6.251 -4.873 10.107 1.00 86.75 84 ILE A C 1
ATOM 651 O O . ILE A 1 84 ? 6.648 -4.031 9.306 1.00 86.75 84 ILE A O 1
ATOM 655 N N . LYS A 1 85 ? 6.569 -6.169 10.001 1.00 85.75 85 LYS A N 1
ATOM 656 C CA . LYS A 1 85 ? 7.625 -6.676 9.106 1.00 85.75 85 LYS A CA 1
ATOM 657 C C . LYS A 1 85 ? 7.134 -7.516 7.925 1.00 85.75 85 LYS A C 1
ATOM 659 O O . LYS A 1 85 ? 7.959 -8.036 7.181 1.00 85.75 85 LYS A O 1
ATOM 664 N N . SER A 1 86 ? 5.822 -7.663 7.728 1.00 92.44 86 SER A N 1
ATOM 665 C CA . SER A 1 86 ? 5.267 -8.322 6.534 1.00 92.44 86 SER A CA 1
ATOM 666 C C . SER A 1 86 ? 4.219 -7.467 5.830 1.00 92.44 86 SER A C 1
ATOM 668 O O . SER A 1 86 ? 3.554 -6.619 6.444 1.00 92.44 86 SER A O 1
ATOM 670 N N . ILE A 1 87 ? 4.070 -7.689 4.524 1.00 91.81 87 ILE A N 1
ATOM 671 C CA . ILE A 1 87 ? 3.077 -6.980 3.711 1.00 91.81 87 ILE A CA 1
ATOM 672 C C . ILE A 1 87 ? 1.651 -7.343 4.122 1.00 91.81 87 ILE A C 1
ATOM 674 O O . ILE A 1 87 ? 0.794 -6.460 4.155 1.00 91.81 87 ILE A O 1
ATOM 678 N N . HIS A 1 88 ? 1.383 -8.593 4.517 1.00 95.00 88 HIS A N 1
ATOM 679 C CA . HIS A 1 88 ? 0.056 -8.982 5.001 1.00 95.00 88 HIS A CA 1
ATOM 680 C C . HIS A 1 88 ? -0.273 -8.331 6.336 1.00 95.00 88 HIS A C 1
ATOM 682 O O . HIS A 1 88 ? -1.394 -7.860 6.527 1.00 95.00 88 HIS A O 1
ATOM 688 N N . ALA A 1 89 ? 0.684 -8.285 7.263 1.00 94.31 89 ALA A N 1
ATOM 689 C CA . ALA A 1 89 ? 0.476 -7.629 8.547 1.00 94.31 89 ALA A CA 1
ATOM 690 C C . ALA A 1 89 ? 0.243 -6.118 8.361 1.00 94.31 89 ALA A C 1
ATOM 692 O O . ALA A 1 89 ? -0.672 -5.559 8.967 1.00 94.31 89 ALA A O 1
ATOM 693 N N . THR A 1 90 ? 0.981 -5.487 7.441 1.00 94.75 90 THR A N 1
ATOM 694 C CA . THR A 1 90 ? 0.777 -4.077 7.070 1.00 94.75 90 THR A CA 1
ATOM 695 C C . THR A 1 90 ? -0.612 -3.860 6.469 1.00 94.75 90 THR A C 1
ATOM 697 O O . THR A 1 90 ? -1.319 -2.933 6.866 1.00 94.75 90 THR A O 1
ATOM 700 N N . ALA A 1 91 ? -1.046 -4.739 5.560 1.00 95.94 91 ALA A N 1
ATOM 701 C CA . ALA A 1 91 ? -2.358 -4.648 4.925 1.00 95.94 91 ALA A CA 1
ATOM 702 C C . ALA A 1 91 ? -3.488 -4.781 5.953 1.00 95.94 91 ALA A C 1
ATOM 704 O O . ALA A 1 91 ? -4.385 -3.941 5.999 1.00 95.94 91 ALA A O 1
ATOM 705 N N . LYS A 1 92 ? -3.419 -5.788 6.834 1.00 96.38 92 LYS A N 1
ATOM 706 C CA . LYS A 1 92 ? -4.397 -5.988 7.917 1.00 96.38 92 LYS A CA 1
ATOM 707 C C . LYS A 1 92 ? -4.479 -4.766 8.830 1.00 96.38 92 LYS A C 1
ATOM 709 O O . LYS A 1 92 ? -5.583 -4.327 9.145 1.00 96.38 92 LYS A O 1
ATOM 714 N N . HIS A 1 93 ? -3.330 -4.205 9.209 1.00 95.50 93 HIS A N 1
ATOM 715 C CA . HIS A 1 93 ? -3.265 -2.999 10.028 1.00 95.50 93 HIS A CA 1
ATOM 716 C C . HIS A 1 93 ? -3.962 -1.813 9.344 1.00 95.50 93 HIS A C 1
ATOM 718 O O . HIS A 1 93 ? -4.899 -1.245 9.906 1.00 95.50 93 HIS A O 1
ATOM 724 N N . ARG A 1 94 ? -3.586 -1.493 8.098 1.00 95.25 94 ARG A N 1
ATOM 725 C CA . ARG A 1 94 ? -4.167 -0.367 7.347 1.00 95.25 94 ARG A CA 1
ATOM 726 C C . ARG A 1 94 ? -5.663 -0.532 7.083 1.00 95.25 94 ARG A C 1
ATOM 728 O O . ARG A 1 94 ? -6.413 0.432 7.233 1.00 95.25 94 ARG A O 1
ATOM 735 N N . ILE A 1 95 ? -6.122 -1.744 6.760 1.00 97.06 95 ILE A N 1
ATOM 736 C CA . ILE A 1 95 ? -7.554 -2.043 6.604 1.00 97.06 95 ILE A CA 1
ATOM 737 C C . ILE A 1 95 ? -8.306 -1.753 7.907 1.00 97.06 95 ILE A C 1
ATOM 739 O O . ILE A 1 95 ? -9.374 -1.140 7.870 1.00 97.06 95 ILE A O 1
ATOM 743 N N . ALA A 1 96 ? -7.774 -2.189 9.052 1.00 96.00 96 ALA A N 1
ATOM 744 C CA . ALA A 1 96 ? -8.412 -1.972 10.346 1.00 96.00 96 ALA A CA 1
ATOM 745 C C . ALA A 1 96 ? -8.525 -0.475 10.678 1.00 96.00 96 ALA A C 1
ATOM 747 O O . ALA A 1 96 ? -9.615 -0.005 11.011 1.00 96.00 96 ALA A O 1
ATOM 748 N N . GLU A 1 97 ? -7.444 0.293 10.504 1.00 95.25 97 GLU A N 1
ATOM 749 C CA . GLU A 1 97 ? -7.467 1.745 10.716 1.00 95.25 97 GLU A CA 1
ATOM 750 C C . GLU A 1 97 ? -8.459 2.455 9.784 1.00 95.25 97 GLU A C 1
ATOM 752 O O . GLU A 1 97 ? -9.216 3.324 10.222 1.00 95.25 97 GLU A O 1
ATOM 757 N N . CYS A 1 98 ? -8.488 2.076 8.503 1.00 96.00 98 CYS A N 1
ATOM 758 C CA . CYS A 1 98 ? -9.412 2.649 7.528 1.00 96.00 98 CYS A CA 1
ATOM 759 C C . CYS A 1 98 ? -10.865 2.365 7.880 1.00 96.00 98 CYS A C 1
ATOM 761 O O . CYS A 1 98 ? -11.690 3.272 7.813 1.00 96.00 98 CYS A O 1
ATOM 763 N N . LYS A 1 99 ? -11.192 1.130 8.281 1.00 94.31 99 LYS A N 1
ATOM 764 C CA . LYS A 1 99 ? -12.550 0.773 8.711 1.00 94.31 99 LYS A CA 1
ATOM 765 C C . LYS A 1 99 ? -12.986 1.622 9.901 1.00 94.31 99 LYS A C 1
ATOM 767 O O . LYS A 1 99 ? -14.078 2.183 9.865 1.00 94.31 99 LYS A O 1
ATOM 772 N N . TYR A 1 100 ? -12.119 1.776 10.902 1.00 92.81 100 TYR A N 1
ATOM 773 C CA . TYR A 1 100 ? -12.394 2.623 12.061 1.00 92.81 100 TYR A CA 1
ATOM 774 C C . TYR A 1 100 ? -12.654 4.084 11.660 1.00 92.81 100 TYR A C 1
ATOM 776 O O . TYR A 1 100 ? -13.682 4.656 12.022 1.00 92.81 100 TYR A O 1
ATOM 784 N N . LYS A 1 101 ? -11.768 4.680 10.851 1.00 91.50 101 LYS A N 1
ATOM 785 C CA . LYS A 1 101 ? -11.909 6.076 10.405 1.00 91.50 101 LYS A CA 1
ATOM 786 C C . LYS A 1 101 ? -13.126 6.293 9.504 1.00 91.50 101 LYS A C 1
ATOM 788 O O . LYS A 1 101 ? -13.794 7.314 9.633 1.00 91.50 101 LYS A O 1
ATOM 793 N N . ASN A 1 102 ? -13.444 5.343 8.627 1.00 84.56 102 ASN A N 1
ATOM 794 C CA . ASN A 1 102 ? -14.594 5.432 7.727 1.00 84.56 102 ASN A CA 1
ATOM 795 C C . ASN A 1 102 ? -15.921 5.388 8.507 1.00 84.56 102 ASN A C 1
ATOM 797 O O . ASN A 1 102 ? -16.819 6.180 8.236 1.00 84.56 102 ASN A O 1
ATOM 801 N N . ILE A 1 103 ? -16.026 4.526 9.529 1.00 81.62 103 ILE A N 1
ATOM 802 C CA . ILE A 1 103 ? -17.178 4.511 10.450 1.00 81.62 103 ILE A CA 1
ATOM 803 C C . ILE A 1 103 ? -17.278 5.842 11.201 1.00 81.62 103 ILE A C 1
ATOM 805 O O . ILE A 1 103 ? -18.353 6.433 11.257 1.00 81.62 103 ILE A O 1
ATOM 809 N N . TYR A 1 104 ? -16.158 6.336 11.740 1.00 77.94 104 TYR A N 1
ATOM 810 C CA . TYR A 1 104 ? -16.144 7.595 12.480 1.00 77.94 104 TYR A CA 1
ATOM 811 C C . TYR A 1 104 ? -16.623 8.774 11.625 1.00 77.94 104 TYR A C 1
ATOM 813 O O . TYR A 1 104 ? -17.445 9.556 12.085 1.00 77.94 104 TYR A O 1
ATOM 821 N N . ILE A 1 105 ? -16.163 8.896 10.378 1.00 76.56 105 ILE A N 1
ATOM 822 C CA . ILE A 1 105 ? -16.592 9.985 9.487 1.00 76.56 105 ILE A CA 1
ATOM 823 C C . ILE A 1 105 ? -18.088 9.892 9.189 1.00 76.56 105 ILE A C 1
ATOM 825 O O . ILE A 1 105 ? -18.789 10.885 9.332 1.00 76.56 105 ILE A O 1
ATOM 829 N N . LYS A 1 106 ? -18.592 8.702 8.841 1.00 76.44 106 LYS A N 1
ATOM 830 C CA . LYS A 1 106 ? -20.017 8.510 8.526 1.00 76.44 106 LYS A CA 1
ATOM 831 C C . LYS A 1 106 ? -20.947 8.842 9.692 1.00 76.44 106 LYS A C 1
ATOM 833 O O . LYS A 1 106 ? -22.056 9.293 9.454 1.00 76.44 106 LYS A O 1
ATOM 838 N N . ASN A 1 107 ? -20.504 8.615 10.926 1.00 73.50 107 ASN A N 1
ATOM 839 C CA . ASN A 1 107 ? -21.302 8.878 12.125 1.00 73.50 107 ASN A CA 1
ATOM 840 C C . ASN A 1 107 ? -21.228 10.339 12.614 1.00 73.50 107 ASN A C 1
ATOM 842 O O . ASN A 1 107 ? -21.904 10.670 13.582 1.00 73.50 107 ASN A O 1
ATOM 846 N N . ASN A 1 108 ? -20.395 11.189 12.001 1.00 65.06 108 ASN A N 1
ATOM 847 C CA . ASN A 1 108 ? -20.183 12.588 12.401 1.00 65.06 108 ASN A CA 1
ATOM 848 C C . ASN A 1 108 ? -20.429 13.586 11.244 1.00 65.06 108 ASN A C 1
ATOM 850 O O . ASN A 1 108 ? -19.916 14.706 11.287 1.00 65.06 108 ASN A O 1
ATOM 854 N N . MET A 1 109 ? -21.173 13.178 10.211 1.00 58.59 109 MET A N 1
ATOM 855 C CA . MET A 1 109 ? -21.660 14.015 9.101 1.00 58.59 109 MET A CA 1
ATOM 856 C C . MET A 1 109 ? -23.181 14.109 9.152 1.00 58.59 109 MET A C 1
ATOM 858 O O . MET A 1 109 ? -23.697 15.181 8.773 1.00 58.59 109 MET A O 1
#